Protein AF-A0A1Y6CDW2-F1 (afdb_monomer_lite)

pLDDT: mean 75.06, std 14.38, range [47.44, 91.0]

Sequence (82 aa):
MQDQKQTKLSENLTVKVIDAKGLDGCKFLFETSDGRRMQPINLDPTLEQDGLKLEVQVEPTQGMMSICMAGPMVKVLSAKKL

Foldseek 3Di:
DDDPPPPAQWDWFWWFWAAPVVQPPAGIWTQGPVRAIEGEPDDDPVQSDHGFIKTWTWHFDPPDDDPRPRHGYIYTPDIGGD

Organism: NCBI:txid1513793

Secondary structure (DSSP, 8-state):
-------S--EEEEEEEEE-TTSTT--EEEEETTS-EEEESS--TTS--TT-EEEEEEEE-TT---TTSS--EEEEEEEEE-

Structure (mmCIF, N/CA/C/O backbone):
data_AF-A0A1Y6CDW2-F1
#
_entry.id   AF-A0A1Y6CDW2-F1
#
loop_
_atom_site.group_PDB
_atom_site.id
_atom_site.type_symbol
_atom_site.label_atom_id
_atom_site.label_alt_id
_atom_site.label_comp_id
_atom_site.label_asym_id
_atom_site.label_entity_id
_atom_site.label_seq_id
_atom_site.pdbx_PDB_ins_code
_atom_site.Cartn_x
_atom_site.Cartn_y
_atom_site.Cartn_z
_atom_site.occupancy
_atom_site.B_iso_or_equiv
_atom_site.auth_seq_id
_atom_site.auth_comp_id
_atom_site.auth_asym_id
_atom_site.auth_atom_id
_atom_site.pdbx_PDB_model_num
ATOM 1 N N . MET A 1 1 ? -17.679 26.308 7.767 1.00 48.62 1 MET A N 1
ATOM 2 C CA . MET A 1 1 ? -17.386 26.154 6.326 1.00 48.62 1 MET A CA 1
ATOM 3 C C . MET A 1 1 ? -16.183 25.225 6.239 1.00 48.62 1 MET A C 1
ATOM 5 O O . MET A 1 1 ? -15.076 25.686 6.475 1.00 48.62 1 MET A O 1
ATOM 9 N N . GLN A 1 2 ? -16.378 23.919 6.072 1.00 52.19 2 GLN A N 1
ATOM 10 C CA . GLN A 1 2 ? -15.277 22.947 6.088 1.00 52.19 2 GLN A CA 1
ATOM 11 C C . GLN A 1 2 ? -15.412 22.012 4.900 1.00 52.19 2 GLN A C 1
ATOM 13 O O . GLN A 1 2 ? -15.702 20.842 5.067 1.00 52.19 2 GLN A O 1
ATOM 18 N N . ASP A 1 3 ? -15.160 22.528 3.707 1.00 47.44 3 ASP A N 1
ATOM 19 C CA . ASP A 1 3 ? -15.039 21.681 2.528 1.00 47.44 3 ASP A CA 1
ATOM 20 C C . ASP A 1 3 ? -13.921 22.273 1.677 1.00 47.44 3 ASP A C 1
ATOM 22 O O . ASP A 1 3 ? -14.136 22.961 0.677 1.00 47.44 3 ASP A O 1
ATOM 26 N N . GLN A 1 4 ? -12.681 22.096 2.149 1.00 50.5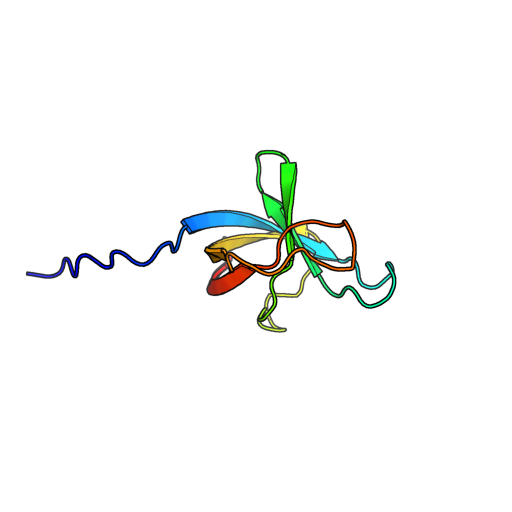9 4 GLN A N 1
ATOM 27 C CA . GLN A 1 4 ? -11.516 22.331 1.308 1.00 50.59 4 GLN A CA 1
ATOM 28 C C . GLN A 1 4 ? -11.559 21.314 0.169 1.00 50.59 4 GLN A C 1
ATOM 30 O O . GLN A 1 4 ? -11.158 20.163 0.301 1.00 50.59 4 GLN A O 1
ATOM 35 N N . LYS A 1 5 ? -12.081 21.791 -0.957 1.00 49.88 5 LYS A N 1
ATOM 36 C CA . LYS A 1 5 ? -11.969 21.243 -2.301 1.00 49.88 5 LYS A CA 1
ATOM 37 C C . LYS A 1 5 ? -10.500 20.937 -2.611 1.00 49.88 5 LYS A C 1
ATOM 39 O O . LYS A 1 5 ? -9.777 21.791 -3.118 1.00 49.88 5 LYS A O 1
ATOM 44 N N . GLN A 1 6 ? -10.045 19.729 -2.297 1.00 47.66 6 GLN A N 1
ATOM 45 C CA . GLN A 1 6 ? -8.719 19.272 -2.681 1.00 47.66 6 GLN A CA 1
ATOM 46 C C . GLN A 1 6 ? -8.831 18.479 -3.979 1.00 47.66 6 GLN A C 1
ATOM 48 O O . GLN A 1 6 ? -9.018 17.269 -3.986 1.00 47.66 6 GLN A O 1
ATOM 53 N N . THR A 1 7 ? -8.697 19.187 -5.100 1.00 47.47 7 THR A N 1
ATOM 54 C CA . THR A 1 7 ? -8.422 18.606 -6.420 1.00 47.47 7 THR A CA 1
ATOM 55 C C . THR A 1 7 ? -6.976 18.089 -6.463 1.00 47.47 7 THR A C 1
ATOM 57 O O . THR A 1 7 ? -6.159 18.546 -7.257 1.00 47.47 7 THR A O 1
ATOM 60 N N . LYS A 1 8 ? -6.613 17.184 -5.555 1.00 51.25 8 LYS A N 1
ATOM 61 C CA . LYS A 1 8 ? -5.493 16.266 -5.770 1.00 51.25 8 LYS A CA 1
ATOM 62 C C . LYS A 1 8 ? -6.096 15.011 -6.387 1.00 51.25 8 LYS A C 1
ATOM 64 O O . LYS A 1 8 ? -7.188 14.624 -5.981 1.00 51.25 8 LYS A O 1
ATOM 69 N N . LEU A 1 9 ? -5.437 14.382 -7.362 1.00 66.31 9 LEU A N 1
ATOM 70 C CA . LEU A 1 9 ? -5.833 13.062 -7.880 1.00 66.31 9 LEU A CA 1
ATOM 71 C C . LEU A 1 9 ? -5.571 11.987 -6.807 1.00 66.31 9 LEU A C 1
ATOM 73 O O . LEU A 1 9 ? -4.785 11.077 -6.992 1.00 66.31 9 LEU A O 1
ATOM 77 N N . SER A 1 10 ? -6.161 12.135 -5.632 1.00 70.19 10 SER A N 1
ATOM 78 C CA . SER A 1 10 ? -6.052 11.209 -4.521 1.00 70.19 10 SER A CA 1
ATOM 79 C C . SER A 1 10 ? -7.330 10.388 -4.480 1.00 70.19 10 SER A C 1
ATOM 81 O O . SER A 1 10 ? -8.401 10.926 -4.196 1.00 70.19 10 SER A O 1
ATOM 83 N N . GLU A 1 11 ? -7.226 9.106 -4.790 1.00 80.75 11 GLU A N 1
ATOM 84 C CA . GLU A 1 11 ? -8.343 8.174 -4.868 1.00 80.75 11 GLU A CA 1
ATOM 85 C C . GLU A 1 11 ? -8.452 7.417 -3.539 1.00 80.75 11 GLU A C 1
ATOM 87 O O . GLU A 1 11 ? -7.459 6.880 -3.048 1.00 80.75 11 GLU A O 1
ATOM 92 N N . ASN A 1 12 ? -9.636 7.414 -2.918 1.00 84.94 12 ASN A N 1
ATOM 93 C CA . ASN A 1 12 ? -9.899 6.579 -1.744 1.00 84.94 12 ASN A CA 1
ATOM 94 C C . ASN A 1 12 ? -10.376 5.215 -2.222 1.00 84.94 12 ASN A C 1
ATOM 96 O O . ASN A 1 12 ? -11.401 5.116 -2.895 1.00 84.94 12 ASN A O 1
ATOM 100 N N . LEU A 1 13 ? -9.624 4.177 -1.880 1.00 87.00 13 LEU A N 1
ATOM 101 C CA . LEU A 1 13 ? -9.860 2.819 -2.338 1.00 87.00 13 LEU A CA 1
ATOM 102 C C . LEU A 1 13 ? -9.755 1.868 -1.149 1.00 87.00 13 LEU A C 1
ATOM 104 O O . LEU A 1 13 ? -8.836 1.959 -0.333 1.00 87.00 13 LEU A O 1
ATOM 108 N N . THR A 1 14 ? -10.672 0.910 -1.074 1.00 90.44 14 THR A N 1
ATOM 109 C CA . THR A 1 14 ? -10.518 -0.223 -0.165 1.00 90.44 14 THR A CA 1
ATOM 110 C C . THR A 1 14 ? -9.600 -1.245 -0.817 1.00 90.44 14 THR A C 1
ATOM 112 O O . THR A 1 14 ? -9.917 -1.804 -1.872 1.00 90.44 14 THR A O 1
ATOM 115 N N . VAL A 1 15 ? -8.463 -1.494 -0.180 1.00 90.31 15 VAL A N 1
ATOM 116 C CA . VAL A 1 15 ? -7.454 -2.440 -0.650 1.00 90.31 15 VAL A CA 1
ATOM 117 C C . VAL A 1 15 ? -7.226 -3.530 0.382 1.00 90.31 15 VAL A C 1
ATOM 119 O O . VAL A 1 15 ? -7.426 -3.351 1.584 1.00 90.31 15 VAL A O 1
ATOM 122 N N . LYS A 1 16 ? -6.775 -4.676 -0.103 1.00 91.00 16 LYS A N 1
ATOM 123 C CA . LYS A 1 16 ? -6.248 -5.767 0.692 1.00 91.00 16 LYS A CA 1
ATOM 124 C C . LYS A 1 16 ? -4.733 -5.768 0.555 1.00 91.00 16 LYS A C 1
ATOM 126 O O . LYS A 1 16 ? -4.210 -5.753 -0.558 1.00 91.00 16 LYS A O 1
ATOM 131 N N . VAL A 1 17 ? -4.041 -5.780 1.683 1.00 89.31 17 VAL A N 1
ATOM 132 C CA . VAL A 1 17 ? -2.592 -5.943 1.721 1.00 89.31 17 VAL A CA 1
ATOM 133 C C . VAL A 1 17 ? -2.267 -7.392 1.387 1.00 89.31 17 VAL A C 1
ATOM 135 O O . VAL A 1 17 ? -2.825 -8.313 1.982 1.00 89.31 17 VAL A O 1
ATOM 138 N N . ILE A 1 18 ? -1.391 -7.580 0.409 1.00 86.88 18 ILE A N 1
ATOM 139 C CA . ILE A 1 18 ? -0.854 -8.876 0.011 1.00 86.88 18 ILE A CA 1
ATOM 140 C C . ILE A 1 18 ? 0.648 -8.832 0.246 1.00 86.88 18 ILE A C 1
ATOM 142 O O . ILE A 1 18 ? 1.336 -7.953 -0.284 1.00 86.88 18 ILE A O 1
ATOM 146 N N . ASP A 1 19 ? 1.155 -9.765 1.043 1.00 84.69 19 ASP A N 1
ATOM 147 C CA . ASP A 1 19 ? 2.592 -9.945 1.197 1.00 84.69 19 ASP A CA 1
ATOM 148 C C . ASP A 1 19 ? 3.169 -10.515 -0.103 1.00 84.69 19 ASP A C 1
ATOM 150 O O . ASP A 1 19 ? 2.762 -11.566 -0.602 1.00 84.69 19 ASP A O 1
ATOM 154 N N . ALA A 1 20 ? 4.098 -9.760 -0.683 1.00 77.38 20 ALA A N 1
ATOM 155 C CA . ALA A 1 20 ? 4.805 -10.120 -1.900 1.00 77.38 20 ALA A CA 1
ATOM 156 C C . ALA A 1 20 ? 6.320 -10.162 -1.664 1.00 77.38 20 ALA A C 1
ATOM 158 O O . ALA A 1 20 ? 7.077 -10.104 -2.632 1.00 77.38 20 ALA A O 1
ATOM 159 N N . LYS A 1 21 ? 6.768 -10.302 -0.400 1.00 71.06 21 LYS A N 1
ATOM 160 C CA . LYS A 1 21 ? 8.190 -10.321 -0.003 1.00 71.06 21 LYS A CA 1
ATOM 161 C C . LYS A 1 21 ? 9.003 -11.430 -0.673 1.00 71.06 21 LYS A C 1
ATOM 163 O O . LYS A 1 21 ? 10.229 -11.378 -0.646 1.00 71.06 21 LYS A O 1
ATOM 168 N N . GLY A 1 22 ? 8.337 -12.416 -1.275 1.00 64.50 22 GLY A N 1
ATOM 169 C CA . GLY A 1 22 ? 8.951 -13.509 -2.034 1.00 64.50 22 GLY A CA 1
ATOM 170 C C . GLY A 1 22 ? 9.160 -13.250 -3.532 1.00 64.50 22 GLY A C 1
ATOM 171 O O . GLY A 1 22 ? 9.763 -14.090 -4.191 1.00 64.50 22 GLY A O 1
ATOM 172 N N . LEU A 1 23 ? 8.675 -12.132 -4.083 1.00 59.03 23 LEU A N 1
ATOM 173 C CA . LEU A 1 23 ? 8.858 -11.759 -5.490 1.00 59.03 23 LEU A CA 1
ATOM 174 C C . LEU A 1 23 ? 9.912 -10.650 -5.572 1.00 59.03 23 LEU A C 1
ATOM 176 O O . LEU A 1 23 ? 9.622 -9.517 -5.199 1.00 59.03 23 LEU A O 1
ATOM 180 N N . ASP A 1 24 ? 11.129 -11.000 -6.004 1.00 55.28 24 ASP A N 1
ATOM 181 C CA . ASP A 1 24 ? 12.281 -10.124 -6.294 1.00 55.28 24 ASP A CA 1
ATOM 182 C C . ASP A 1 24 ? 12.111 -8.638 -5.908 1.00 55.28 24 ASP A C 1
ATOM 184 O O . ASP A 1 24 ? 11.697 -7.793 -6.705 1.00 55.28 24 ASP A O 1
ATOM 188 N N . GLY A 1 25 ? 12.430 -8.307 -4.651 1.00 57.47 25 GLY A N 1
ATOM 189 C CA . GLY A 1 25 ? 12.514 -6.922 -4.172 1.00 57.47 25 GLY A CA 1
ATOM 190 C C . GLY A 1 25 ? 11.181 -6.197 -3.936 1.00 57.47 25 GLY A C 1
ATOM 191 O O . GLY A 1 25 ? 11.193 -5.037 -3.520 1.00 57.47 25 GLY A O 1
ATOM 192 N N . CYS A 1 26 ? 10.037 -6.847 -4.143 1.00 68.56 26 CYS A N 1
ATOM 193 C CA . CYS A 1 26 ? 8.736 -6.315 -3.742 1.00 68.56 26 CYS A CA 1
ATOM 194 C C . CYS A 1 26 ? 8.477 -6.627 -2.268 1.00 68.56 26 CYS A C 1
ATOM 196 O O . CYS A 1 26 ? 8.772 -7.721 -1.815 1.00 68.56 26 CYS A O 1
ATOM 198 N N . LYS A 1 27 ? 7.926 -5.680 -1.499 1.00 73.00 27 LYS A N 1
ATOM 199 C CA . LYS A 1 27 ? 7.527 -5.935 -0.103 1.00 73.00 27 LYS A CA 1
ATOM 200 C C . LYS A 1 27 ? 6.049 -6.303 -0.014 1.00 73.00 27 LYS A C 1
ATOM 202 O O 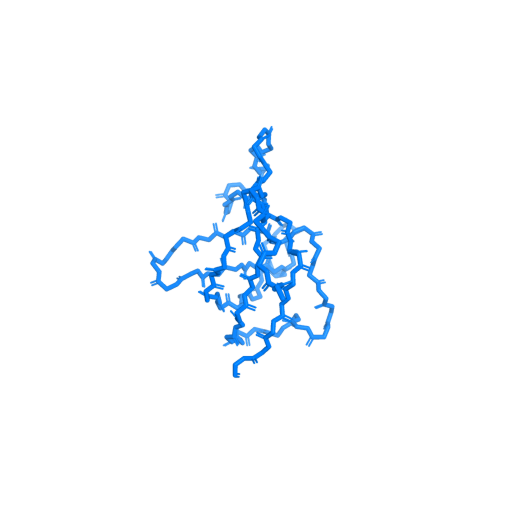. LYS A 1 27 ? 5.700 -7.420 0.342 1.00 73.00 27 LYS A O 1
ATOM 207 N N . PHE A 1 28 ? 5.185 -5.366 -0.383 1.00 81.81 28 PHE A N 1
ATOM 208 C CA . PHE A 1 28 ? 3.740 -5.508 -0.264 1.00 81.81 28 PHE A CA 1
ATOM 209 C C . PHE A 1 28 ? 3.040 -4.989 -1.509 1.00 81.81 28 PHE A C 1
ATOM 211 O O . PHE A 1 28 ? 3.530 -4.084 -2.188 1.00 81.81 28 PHE A O 1
ATOM 218 N N . LEU A 1 29 ? 1.878 -5.569 -1.784 1.00 85.25 29 LEU A N 1
ATOM 219 C CA . LEU A 1 29 ? 0.971 -5.167 -2.844 1.00 85.25 29 LEU A CA 1
ATOM 220 C C . LEU A 1 29 ? -0.383 -4.803 -2.249 1.00 85.25 29 LEU A C 1
ATOM 222 O O . LEU A 1 29 ? -0.832 -5.383 -1.264 1.00 85.25 29 LEU A O 1
ATOM 226 N N . PHE A 1 30 ? -1.044 -3.847 -2.882 1.00 87.62 30 PHE A N 1
ATOM 227 C CA . PHE A 1 30 ? -2.432 -3.521 -2.623 1.00 87.62 30 PHE A CA 1
ATOM 228 C C . PHE A 1 30 ? -3.300 -4.126 -3.707 1.00 87.62 30 PHE A C 1
ATOM 230 O O . PHE A 1 30 ? -3.152 -3.781 -4.876 1.00 87.62 30 PHE A O 1
ATOM 237 N N . GLU A 1 31 ? -4.216 -5.004 -3.321 1.00 89.00 31 GLU A N 1
ATOM 238 C CA . GLU A 1 31 ? -5.234 -5.562 -4.203 1.00 89.00 31 GLU A CA 1
ATOM 239 C C . GLU A 1 31 ? -6.582 -4.908 -3.903 1.00 89.00 31 GLU A C 1
ATOM 241 O O . GLU A 1 31 ? -7.122 -5.019 -2.805 1.00 89.00 31 GLU A O 1
ATOM 246 N N . THR A 1 32 ? -7.113 -4.176 -4.873 1.00 87.12 32 THR A N 1
ATOM 247 C CA . THR A 1 32 ? -8.469 -3.611 -4.805 1.00 87.12 32 THR A CA 1
ATOM 248 C C . THR A 1 32 ? -9.521 -4.706 -4.974 1.00 87.12 32 THR A C 1
ATOM 250 O O . THR A 1 32 ? -9.241 -5.773 -5.521 1.00 87.12 32 THR A O 1
ATOM 253 N N . SER A 1 33 ? -10.758 -4.428 -4.560 1.00 83.81 33 SER A N 1
ATOM 254 C CA . SER A 1 33 ? -11.883 -5.361 -4.750 1.00 83.81 33 SER A CA 1
ATOM 255 C C . SER A 1 33 ? -12.152 -5.690 -6.227 1.00 83.81 33 SER A C 1
ATOM 257 O O . SER A 1 33 ? -12.629 -6.778 -6.530 1.00 83.81 33 SER A O 1
ATOM 259 N N . ASP A 1 34 ? -11.785 -4.791 -7.145 1.00 80.50 34 ASP A N 1
ATOM 260 C CA . ASP A 1 34 ? -11.845 -4.996 -8.598 1.00 80.50 34 ASP A CA 1
ATOM 261 C C . ASP A 1 34 ? -10.720 -5.897 -9.147 1.00 80.50 34 ASP A C 1
ATOM 263 O O . ASP A 1 34 ? -10.629 -6.120 -10.353 1.00 80.50 34 ASP A O 1
ATOM 267 N N . GLY A 1 35 ? -9.818 -6.386 -8.290 1.00 81.25 35 GLY A N 1
ATOM 268 C CA . GLY A 1 35 ? -8.669 -7.203 -8.684 1.00 81.25 35 GLY A CA 1
ATOM 269 C C . GLY A 1 35 ? -7.500 -6.405 -9.269 1.00 81.25 35 GLY A C 1
ATOM 270 O O . GLY A 1 35 ? -6.527 -6.995 -9.741 1.00 81.25 35 GLY A O 1
ATOM 271 N N . ARG A 1 36 ? -7.546 -5.064 -9.238 1.00 82.44 36 ARG A N 1
ATOM 272 C CA . ARG A 1 36 ? -6.389 -4.239 -9.620 1.00 82.44 36 ARG A CA 1
ATOM 273 C C . ARG A 1 36 ? -5.344 -4.288 -8.521 1.00 82.44 36 ARG A C 1
ATOM 275 O O . ARG A 1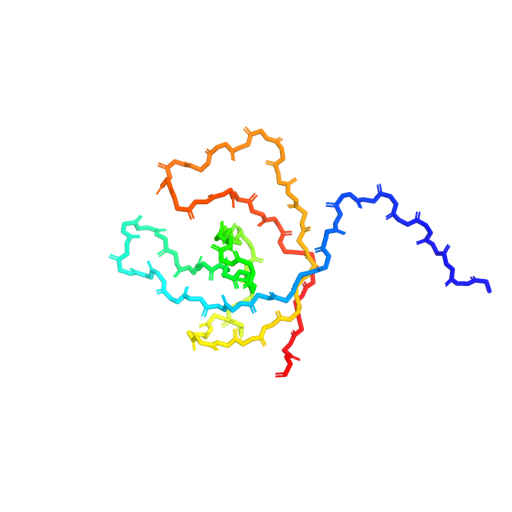 36 ? -5.675 -4.093 -7.349 1.00 82.44 36 ARG A O 1
ATOM 282 N N . ARG A 1 37 ? -4.089 -4.479 -8.923 1.00 85.00 37 ARG A N 1
ATOM 283 C CA . ARG A 1 37 ? -2.929 -4.500 -8.033 1.00 85.00 37 ARG A CA 1
ATOM 284 C C . ARG A 1 37 ? -2.116 -3.232 -8.191 1.00 85.00 37 ARG A C 1
ATOM 286 O O . ARG A 1 37 ? -1.869 -2.795 -9.312 1.00 85.00 37 ARG A O 1
ATOM 293 N N . MET A 1 38 ? -1.716 -2.646 -7.073 1.00 84.00 38 MET A N 1
ATOM 294 C CA . MET A 1 38 ? -0.893 -1.443 -7.038 1.00 84.00 38 MET A CA 1
ATOM 295 C C . MET A 1 38 ? 0.201 -1.586 -5.992 1.00 84.00 38 MET A C 1
ATOM 297 O O . MET A 1 38 ? 0.022 -2.251 -4.971 1.00 84.00 38 MET A O 1
ATOM 301 N N . GLN A 1 39 ? 1.342 -0.959 -6.251 1.00 84.44 39 GLN A N 1
ATOM 302 C CA . GLN A 1 39 ? 2.479 -0.985 -5.341 1.00 84.44 39 GLN A CA 1
ATOM 303 C C . GLN A 1 39 ? 2.507 0.292 -4.505 1.00 84.44 39 GLN A C 1
ATOM 305 O O . GLN A 1 39 ? 2.772 1.364 -5.056 1.00 84.44 39 GLN A O 1
ATOM 310 N N . PRO A 1 40 ? 2.252 0.216 -3.189 1.00 84.38 40 PRO A N 1
ATOM 311 C CA . PRO A 1 40 ? 2.468 1.358 -2.321 1.00 84.38 40 PRO A CA 1
ATOM 312 C C . PRO A 1 40 ? 3.968 1.625 -2.166 1.00 84.38 40 PRO A C 1
ATOM 314 O O . PRO A 1 40 ? 4.722 0.763 -1.721 1.00 84.38 40 PRO A O 1
ATOM 317 N N . ILE A 1 41 ? 4.406 2.839 -2.499 1.00 81.56 41 ILE A N 1
ATOM 318 C CA . ILE A 1 41 ? 5.817 3.245 -2.333 1.00 81.56 41 ILE A CA 1
ATOM 319 C C . ILE A 1 41 ? 6.152 3.696 -0.904 1.00 81.56 41 ILE A C 1
ATOM 321 O O . ILE A 1 41 ? 7.320 3.813 -0.547 1.00 81.56 41 ILE A O 1
ATOM 325 N N . ASN A 1 42 ? 5.132 3.999 -0.099 1.00 83.75 42 ASN A N 1
ATOM 326 C CA . ASN A 1 42 ? 5.263 4.490 1.270 1.00 83.75 42 ASN A CA 1
ATOM 327 C C . ASN A 1 42 ? 4.123 3.906 2.111 1.00 83.75 42 ASN A C 1
ATOM 329 O O . ASN A 1 42 ? 3.094 4.549 2.293 1.00 83.75 42 ASN A O 1
ATOM 333 N N . LEU A 1 43 ? 4.270 2.641 2.506 1.00 82.19 43 LEU A N 1
ATOM 334 C CA . LEU A 1 43 ? 3.343 1.968 3.410 1.00 82.19 43 LEU A CA 1
ATOM 335 C C . LEU A 1 43 ? 3.923 1.964 4.821 1.00 82.19 43 LEU A C 1
ATOM 337 O O . LEU A 1 43 ? 5.089 1.616 5.008 1.00 82.19 43 LEU A O 1
ATOM 341 N N . ASP A 1 44 ? 3.099 2.319 5.802 1.00 81.56 44 ASP A N 1
ATOM 342 C CA . ASP A 1 44 ? 3.470 2.205 7.205 1.00 81.56 44 ASP A CA 1
ATOM 343 C C . ASP A 1 44 ? 3.712 0.738 7.596 1.00 81.56 44 ASP A C 1
ATOM 345 O O . ASP A 1 44 ? 2.852 -0.111 7.341 1.00 81.56 44 ASP A O 1
ATOM 349 N N . PRO A 1 45 ? 4.814 0.427 8.305 1.00 79.12 45 PRO A N 1
ATOM 350 C CA . PRO A 1 45 ? 5.131 -0.934 8.746 1.00 79.12 45 PRO A CA 1
ATOM 351 C C . PRO A 1 45 ? 4.102 -1.513 9.726 1.00 79.12 45 PRO A C 1
ATOM 353 O O . PRO A 1 45 ? 4.044 -2.719 9.942 1.00 79.12 45 PRO A O 1
ATOM 356 N N . THR A 1 46 ? 3.255 -0.670 10.319 1.00 80.69 46 THR A N 1
ATOM 357 C CA . THR A 1 46 ? 2.138 -1.097 11.175 1.00 80.69 46 THR A CA 1
ATOM 358 C C . THR A 1 46 ? 0.973 -1.695 10.383 1.00 80.69 46 THR A C 1
ATOM 360 O O . THR A 1 46 ? 0.137 -2.390 10.957 1.00 80.69 46 THR A O 1
ATOM 363 N N . LEU A 1 47 ? 0.916 -1.427 9.076 1.00 79.25 47 LEU A N 1
ATOM 364 C CA . LEU A 1 47 ? -0.128 -1.859 8.147 1.00 79.25 47 LEU A CA 1
ATOM 365 C C . LEU A 1 47 ? 0.372 -2.929 7.161 1.00 79.25 47 LEU A C 1
ATOM 367 O O . LEU A 1 47 ? -0.395 -3.423 6.338 1.00 79.25 47 LEU A O 1
ATOM 371 N N . GLU A 1 48 ? 1.645 -3.307 7.263 1.00 78.62 48 GLU A N 1
ATOM 372 C CA . GLU A 1 48 ? 2.338 -4.350 6.501 1.00 78.62 48 GLU A CA 1
ATOM 373 C C . GLU A 1 48 ? 1.913 -5.773 6.937 1.00 78.62 48 GLU A C 1
ATOM 375 O O . GLU A 1 48 ? 2.740 -6.615 7.293 1.00 78.62 48 GLU A O 1
ATOM 380 N N . GLN A 1 49 ? 0.607 -6.052 6.947 1.00 81.81 49 GLN A N 1
ATOM 381 C CA . GLN A 1 49 ? 0.050 -7.339 7.364 1.00 81.81 49 GLN A CA 1
ATOM 382 C C . GLN A 1 49 ? -0.688 -8.015 6.207 1.00 81.81 49 GLN A C 1
ATOM 384 O O . GLN A 1 49 ? -1.662 -7.472 5.691 1.00 81.81 49 GLN A O 1
ATOM 389 N N . ASP A 1 50 ? -0.253 -9.218 5.825 1.00 86.69 50 ASP A N 1
ATOM 390 C CA . ASP A 1 50 ? -0.922 -10.000 4.782 1.00 86.69 50 ASP A CA 1
ATOM 391 C C . ASP A 1 50 ? -2.398 -10.245 5.117 1.00 86.69 50 ASP A C 1
ATOM 393 O O . ASP A 1 50 ? -2.767 -10.559 6.251 1.00 86.69 50 ASP A O 1
ATOM 397 N N . GLY A 1 51 ? -3.259 -10.089 4.118 1.00 86.38 51 GLY A N 1
ATOM 398 C CA . GLY A 1 51 ? -4.689 -10.319 4.252 1.00 86.38 51 GLY A CA 1
ATOM 399 C C . GLY A 1 51 ? -5.479 -9.165 4.868 1.00 86.38 51 GLY A C 1
ATOM 400 O O . GLY A 1 51 ? -6.712 -9.238 4.892 1.00 86.38 51 GLY A O 1
ATOM 401 N N . LEU A 1 52 ? -4.812 -8.104 5.330 1.00 87.75 52 LEU A N 1
ATOM 402 C CA . LEU A 1 52 ? -5.456 -6.994 6.023 1.00 87.75 52 LEU A CA 1
ATOM 403 C C . LEU A 1 52 ? -6.213 -6.092 5.044 1.00 87.75 52 LEU A C 1
ATOM 405 O O . LEU A 1 52 ? -5.676 -5.675 4.018 1.00 87.75 52 LEU A O 1
ATOM 409 N N . LYS A 1 53 ? -7.470 -5.775 5.368 1.00 90.44 53 LYS A N 1
ATOM 410 C CA . LYS A 1 53 ? -8.285 -4.826 4.601 1.00 90.44 53 LYS A CA 1
ATOM 411 C C . LYS A 1 53 ? -8.123 -3.430 5.176 1.00 90.44 53 LYS A C 1
ATOM 413 O O . LYS A 1 53 ? -8.372 -3.204 6.358 1.00 90.44 53 LYS A O 1
ATOM 418 N N . LEU A 1 54 ? -7.722 -2.5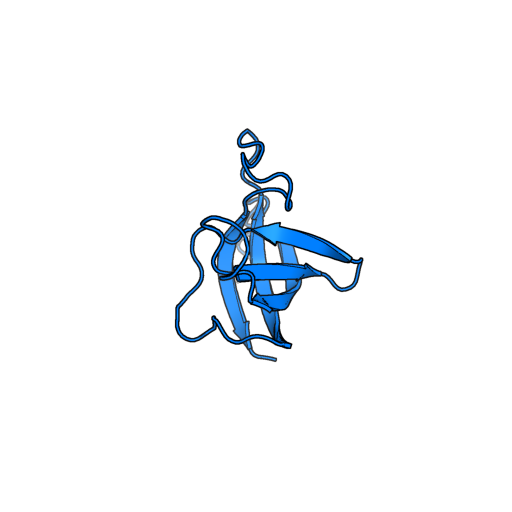06 4.321 1.00 89.00 54 LEU A N 1
ATOM 419 C CA . LEU A 1 54 ? -7.451 -1.128 4.679 1.00 89.00 54 LEU A CA 1
ATOM 420 C C . LEU A 1 54 ? -8.174 -0.214 3.700 1.00 89.00 54 LEU A C 1
ATOM 422 O O . LEU A 1 54 ? -8.234 -0.481 2.500 1.00 89.00 54 LEU A O 1
ATOM 426 N N . GLU A 1 55 ? -8.693 0.888 4.211 1.00 90.19 55 GLU A N 1
ATOM 427 C CA . GLU A 1 55 ? -9.111 2.004 3.381 1.00 90.19 55 GLU A CA 1
ATOM 428 C C . GLU A 1 55 ? -7.915 2.936 3.223 1.00 90.19 55 GLU A C 1
ATOM 430 O O . GLU A 1 55 ? -7.398 3.482 4.203 1.00 90.19 55 GLU A O 1
ATOM 435 N N . VAL A 1 56 ? -7.419 3.049 1.994 1.00 87.25 56 VAL A N 1
ATOM 436 C CA . VAL A 1 56 ? -6.236 3.845 1.681 1.00 87.25 56 VAL A CA 1
ATOM 437 C C . VAL A 1 56 ? -6.598 4.949 0.708 1.00 87.25 56 VAL A C 1
ATOM 439 O O . VAL A 1 56 ? -7.300 4.737 -0.278 1.00 87.25 56 VAL A O 1
ATOM 442 N N . GLN A 1 57 ? -6.073 6.134 0.972 1.00 88.50 57 GLN A N 1
ATOM 443 C CA . GLN A 1 57 ? -6.083 7.232 0.033 1.00 88.50 57 GLN A CA 1
ATOM 444 C C . GLN A 1 57 ? -4.761 7.215 -0.721 1.00 88.50 57 GLN A C 1
ATOM 446 O O . GLN A 1 57 ? -3.701 7.404 -0.121 1.00 8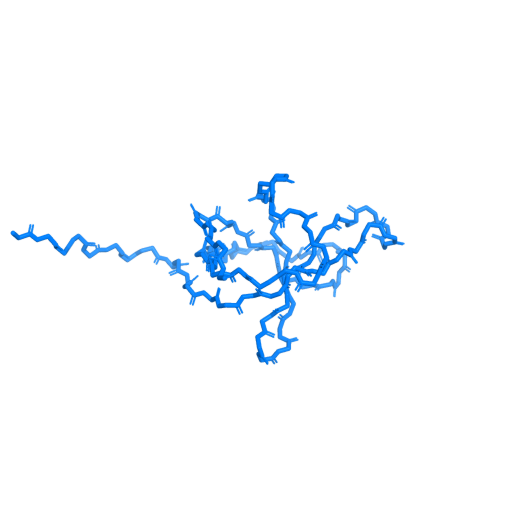8.50 57 GLN A O 1
ATOM 451 N N . VAL A 1 58 ? -4.812 6.965 -2.024 1.00 86.56 58 VAL A N 1
ATOM 452 C CA . VAL A 1 58 ? -3.624 6.813 -2.864 1.00 86.56 58 VAL A CA 1
ATOM 453 C C . VAL A 1 58 ? -3.592 7.839 -3.983 1.00 86.56 58 VAL A C 1
ATOM 455 O O . VAL A 1 58 ? -4.611 8.162 -4.578 1.00 86.56 58 VAL A O 1
ATOM 458 N N . GLU A 1 59 ? -2.404 8.354 -4.281 1.00 85.38 59 GLU A N 1
ATOM 459 C CA . GLU A 1 59 ? -2.155 9.258 -5.405 1.00 85.38 59 GLU A CA 1
ATOM 460 C C . GLU A 1 59 ? -1.390 8.480 -6.497 1.00 85.38 59 GLU A C 1
ATOM 462 O O . GLU A 1 59 ? -0.285 7.980 -6.228 1.00 85.38 59 GLU A O 1
ATOM 467 N N . PRO A 1 60 ? -1.954 8.313 -7.710 1.00 77.44 60 PRO A N 1
ATOM 468 C CA . PRO A 1 60 ? -1.286 7.633 -8.803 1.00 77.44 60 PRO A CA 1
ATOM 469 C C . PRO A 1 60 ? -0.127 8.496 -9.293 1.00 77.44 60 PRO A C 1
ATOM 471 O O . PRO A 1 60 ? -0.290 9.662 -9.649 1.00 77.44 60 PRO A O 1
ATOM 474 N N . THR A 1 61 ? 1.068 7.913 -9.331 1.00 71.19 61 THR A N 1
ATOM 475 C CA . THR A 1 61 ? 2.251 8.625 -9.821 1.00 71.19 61 THR A CA 1
ATOM 476 C C . THR A 1 61 ? 2.313 8.472 -11.343 1.00 71.19 61 THR A C 1
ATOM 478 O O . THR A 1 61 ? 2.899 7.523 -11.864 1.00 71.19 61 THR A O 1
ATOM 481 N N . GLN A 1 62 ? 1.654 9.378 -12.078 1.00 54.75 62 GLN A N 1
ATOM 482 C CA . GLN A 1 62 ? 1.717 9.418 -13.545 1.00 54.75 62 GLN A CA 1
ATOM 483 C C . GLN A 1 62 ? 3.170 9.624 -13.998 1.00 54.75 62 GLN A C 1
ATOM 485 O O . GLN A 1 62 ? 3.755 10.678 -13.768 1.00 54.75 62 GLN A O 1
ATOM 490 N N . GLY A 1 63 ? 3.750 8.608 -14.643 1.00 51.81 63 GLY A N 1
ATOM 491 C CA . GLY A 1 63 ? 5.091 8.675 -15.235 1.00 51.81 63 GLY A CA 1
ATOM 492 C C . GLY A 1 63 ? 6.060 7.581 -14.786 1.00 51.81 63 GLY A C 1
ATOM 493 O O . GLY A 1 63 ? 7.111 7.431 -15.401 1.00 51.81 63 GLY A O 1
ATOM 494 N N . MET A 1 64 ? 5.711 6.779 -13.777 1.00 50.28 64 MET A N 1
ATOM 495 C CA . MET A 1 64 ? 6.516 5.623 -13.380 1.00 50.28 64 MET A CA 1
ATOM 496 C C . MET A 1 64 ? 5.797 4.322 -13.738 1.00 50.28 64 MET A C 1
ATOM 498 O O . MET A 1 64 ? 4.963 3.822 -12.985 1.00 50.28 64 MET A O 1
ATOM 502 N N . MET A 1 65 ? 6.122 3.760 -14.905 1.00 49.16 65 MET A N 1
ATOM 503 C CA . MET A 1 65 ? 5.866 2.339 -15.141 1.00 49.16 65 MET A CA 1
ATOM 504 C C . MET A 1 65 ? 6.736 1.548 -14.162 1.00 49.16 65 MET A C 1
ATOM 506 O O . MET A 1 65 ? 7.953 1.729 -14.123 1.00 49.16 65 MET A O 1
ATOM 510 N N . SER A 1 66 ? 6.117 0.706 -13.338 1.00 47.88 66 SER A N 1
ATOM 511 C CA . SER A 1 66 ? 6.849 -0.145 -12.407 1.00 47.88 66 SER A CA 1
ATOM 512 C C . SER A 1 66 ? 7.716 -1.132 -13.176 1.00 47.88 66 SER A C 1
ATOM 514 O O . SER A 1 66 ? 7.239 -1.864 -14.040 1.00 47.88 66 SER A O 1
ATOM 516 N N . ILE A 1 67 ? 8.989 -1.186 -12.800 1.00 49.75 67 ILE A N 1
ATOM 517 C CA . ILE A 1 67 ? 9.989 -2.121 -13.329 1.00 49.75 67 ILE A CA 1
ATOM 518 C C . ILE A 1 67 ? 9.567 -3.588 -13.125 1.00 49.75 67 ILE A C 1
ATOM 520 O O . ILE A 1 67 ? 10.023 -4.466 -13.847 1.00 49.75 67 ILE A O 1
ATOM 524 N N . CYS A 1 68 ? 8.693 -3.867 -12.149 1.00 49.19 68 CYS A N 1
ATOM 525 C CA . CYS A 1 68 ? 8.404 -5.229 -11.700 1.00 49.19 68 CYS A CA 1
ATOM 526 C C . CYS A 1 68 ? 7.150 -5.880 -12.323 1.00 49.19 68 CYS A C 1
ATOM 528 O O . CYS A 1 68 ? 6.746 -6.949 -11.877 1.00 49.19 68 CYS A O 1
ATOM 530 N N . MET A 1 69 ? 6.505 -5.272 -13.330 1.00 58.59 69 MET A N 1
ATOM 531 C CA . MET A 1 69 ? 5.283 -5.800 -13.981 1.00 58.59 69 MET A CA 1
ATOM 532 C C . MET A 1 69 ? 4.082 -6.106 -13.042 1.00 58.59 69 MET A C 1
ATOM 534 O O . MET A 1 69 ? 3.041 -6.543 -13.526 1.00 58.59 69 MET A O 1
ATOM 538 N N . ALA A 1 70 ? 4.163 -5.851 -11.727 1.00 61.00 70 ALA A N 1
ATOM 539 C CA . ALA A 1 70 ? 3.132 -6.224 -10.746 1.00 61.00 70 ALA A CA 1
ATOM 540 C C . ALA A 1 70 ? 2.037 -5.161 -10.524 1.00 61.00 70 ALA A C 1
ATOM 542 O O . ALA A 1 70 ? 1.096 -5.399 -9.766 1.00 61.00 70 ALA A O 1
ATOM 543 N N . GLY A 1 71 ? 2.137 -4.000 -11.178 1.00 66.88 71 GLY A N 1
ATOM 544 C CA . GLY A 1 71 ? 1.140 -2.926 -11.118 1.00 66.88 71 GLY A CA 1
ATOM 545 C C . GLY A 1 71 ? 1.766 -1.537 -10.965 1.00 66.88 71 GLY A C 1
ATOM 546 O O . GLY A 1 71 ? 2.951 -1.439 -10.658 1.00 66.88 71 GLY A O 1
ATOM 547 N N . PRO A 1 72 ? 1.010 -0.449 -11.194 1.00 76.69 72 PRO A N 1
ATOM 548 C CA . PRO A 1 72 ? 1.511 0.918 -11.058 1.00 76.69 72 PRO A CA 1
ATOM 549 C C . PRO A 1 72 ? 1.895 1.246 -9.609 1.00 76.69 72 PRO A C 1
ATOM 551 O O . PRO A 1 72 ? 1.276 0.764 -8.655 1.00 76.69 72 PRO A O 1
ATOM 554 N N . MET A 1 73 ? 2.909 2.098 -9.454 1.00 80.94 73 MET A N 1
ATOM 555 C CA . MET A 1 73 ? 3.296 2.647 -8.157 1.00 80.94 73 MET A CA 1
ATOM 556 C C . MET A 1 73 ?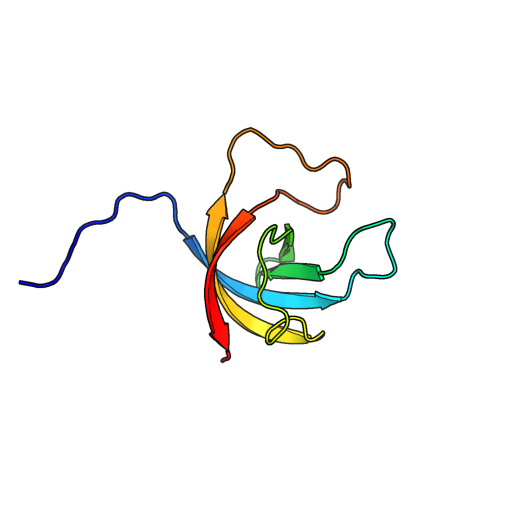 2.339 3.759 -7.730 1.00 80.94 73 MET A C 1
ATOM 558 O O . MET A 1 73 ? 2.026 4.676 -8.496 1.00 80.94 73 MET A O 1
ATOM 562 N N . VAL A 1 74 ? 1.905 3.691 -6.476 1.00 83.94 74 VAL A N 1
ATOM 563 C CA . VAL A 1 74 ? 1.011 4.673 -5.871 1.00 83.94 74 VAL A CA 1
ATOM 564 C C . VAL A 1 74 ? 1.558 5.177 -4.549 1.00 83.94 74 VAL A C 1
ATOM 566 O O . VAL A 1 74 ? 2.160 4.434 -3.768 1.00 83.94 74 VAL A O 1
ATOM 569 N N . LYS A 1 75 ? 1.338 6.462 -4.285 1.00 86.62 75 LYS A N 1
ATOM 570 C CA . LYS A 1 75 ? 1.727 7.087 -3.027 1.00 86.62 75 LYS A CA 1
ATOM 571 C C . LYS A 1 75 ? 0.559 7.045 -2.059 1.00 86.62 75 LYS A C 1
ATOM 573 O O . LYS A 1 75 ? -0.479 7.637 -2.331 1.00 86.62 75 LYS A O 1
ATOM 578 N N . VAL A 1 76 ? 0.738 6.374 -0.929 1.00 87.44 76 VAL A N 1
ATOM 579 C CA . VAL A 1 76 ? -0.261 6.362 0.141 1.00 87.44 76 VAL A CA 1
ATOM 580 C C . VAL A 1 76 ? -0.205 7.705 0.863 1.00 87.44 76 VAL A C 1
ATOM 582 O O . VAL A 1 76 ? 0.838 8.103 1.375 1.00 87.44 76 VAL A O 1
ATOM 585 N N . LEU A 1 77 ? -1.313 8.437 0.837 1.00 87.00 77 LEU A N 1
ATOM 586 C CA . LEU A 1 77 ? -1.494 9.701 1.548 1.00 87.00 77 LEU A CA 1
ATOM 587 C C . LEU A 1 77 ? -2.064 9.466 2.944 1.00 87.00 77 LEU A C 1
ATOM 589 O O . LEU A 1 77 ? -1.737 10.179 3.888 1.00 87.00 77 LEU A O 1
ATOM 593 N N . SER A 1 78 ? -2.946 8.481 3.071 1.00 84.62 78 SER A N 1
ATOM 594 C CA . SER A 1 78 ? -3.549 8.068 4.333 1.00 84.62 78 SER A CA 1
ATOM 595 C C . SER A 1 78 ? -3.970 6.614 4.229 1.00 84.62 78 SER A C 1
ATOM 597 O O . SER A 1 78 ? -4.372 6.160 3.162 1.00 84.62 78 SER A O 1
ATOM 599 N N . ALA A 1 79 ? -3.871 5.881 5.328 1.00 85.06 79 ALA A N 1
ATOM 600 C CA . ALA A 1 79 ? -4.299 4.497 5.404 1.00 85.06 79 ALA A CA 1
ATOM 601 C C . ALA A 1 79 ? -4.964 4.250 6.754 1.00 85.06 79 ALA A C 1
ATOM 603 O O . ALA A 1 79 ? -4.441 4.639 7.799 1.00 85.06 79 ALA A O 1
ATOM 604 N N . LYS A 1 80 ? -6.135 3.621 6.730 1.00 85.06 80 LYS A N 1
ATOM 605 C CA . LYS A 1 80 ? -6.926 3.325 7.919 1.00 85.06 80 LYS A CA 1
ATOM 606 C C . LYS A 1 80 ? -7.366 1.871 7.886 1.00 85.06 80 LYS A C 1
ATOM 608 O O . LYS A 1 80 ? -7.858 1.394 6.867 1.00 85.06 80 LYS A O 1
ATOM 613 N N . LYS A 1 81 ? -7.204 1.164 9.007 1.00 86.31 81 LYS A N 1
ATOM 614 C CA . LYS A 1 81 ? -7.715 -0.205 9.121 1.00 86.31 81 LYS A CA 1
ATOM 615 C C . LYS A 1 81 ? -9.238 -0.212 9.219 1.00 86.31 81 LYS A C 1
ATOM 617 O O . LYS A 1 81 ? -9.801 0.635 9.920 1.00 86.31 81 LYS A O 1
ATOM 622 N N . LEU A 1 82 ? -9.852 -1.173 8.535 1.00 76.94 82 LEU A N 1
ATOM 623 C CA . LEU A 1 82 ? -11.266 -1.517 8.681 1.00 76.94 82 LEU A CA 1
ATOM 624 C C . LEU A 1 82 ? -11.448 -2.616 9.733 1.00 76.94 82 LEU A C 1
ATOM 626 O O . LEU A 1 82 ? -10.515 -3.434 9.909 1.00 76.94 82 LEU A O 1
#

Radius of gyration: 13.02 Å; chains: 1; bounding box: 30×40×26 Å